Protein AF-F9PS26-F1 (afdb_monomer_lite)

Secondary structure (DSSP, 8-state):
--HHHHS-TTHHHHHHHHHHHHHHHTTT-HHHHHHHHHHHHHHHHHHHHHHHHTHHHHHHHTTSHHHHHHHHHHHHHHHHHHHHTTTT-HHHHHHHHHHHHHHHHHHHHHHHHHHSTT--GGGT-----

Sequence (129 aa):
MNLLKKLPIPIAGLILSMFALGNLLQSYSNVVRLCIGGVAL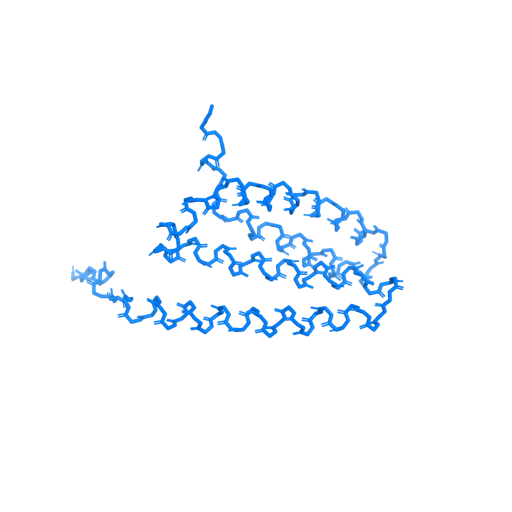ILYIIFVLKIVVLNSKLKTVLDNPVAASVLLTITMATILLSSYAK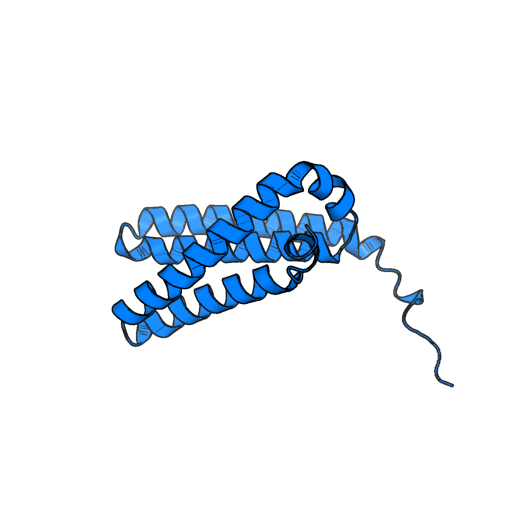PYSSVLAVVVWLVGVILHTLLMIWFSLKFLPNFSIKKYFHLGI

Structure (mmCIF, N/CA/C/O backbone):
data_AF-F9PS26-F1
#
_entry.id   AF-F9PS26-F1
#
loop_
_atom_site.group_PDB
_atom_site.id
_atom_site.type_symbol
_atom_site.label_atom_id
_atom_site.label_alt_id
_atom_site.label_comp_id
_atom_site.label_asym_id
_atom_site.label_entity_id
_atom_site.label_seq_id
_atom_site.pdbx_PDB_ins_code
_atom_site.Cartn_x
_atom_site.Cartn_y
_atom_site.Cartn_z
_atom_site.occupancy
_atom_site.B_iso_or_equiv
_atom_site.auth_seq_id
_atom_site.auth_comp_id
_atom_site.auth_asym_id
_atom_site.auth_atom_id
_atom_site.pdbx_PDB_model_num
ATOM 1 N N . MET A 1 1 ? 11.019 -0.650 22.694 1.00 37.94 1 MET A N 1
ATOM 2 C CA . MET A 1 1 ? 9.685 -1.188 22.312 1.00 37.94 1 MET A CA 1
ATOM 3 C C . MET A 1 1 ? 8.599 -0.122 22.035 1.00 37.94 1 MET A C 1
ATOM 5 O O . MET A 1 1 ? 7.430 -0.478 21.988 1.00 37.94 1 MET A O 1
ATOM 9 N N . ASN A 1 2 ? 8.931 1.154 21.760 1.00 37.91 2 ASN A N 1
ATOM 10 C CA . ASN A 1 2 ? 7.926 2.216 21.513 1.00 37.91 2 ASN A CA 1
ATOM 11 C C . ASN A 1 2 ? 7.901 2.788 20.081 1.00 37.91 2 ASN A C 1
ATOM 13 O O . ASN A 1 2 ? 6.950 3.476 19.723 1.00 37.91 2 ASN A O 1
ATOM 17 N N . LEU A 1 3 ? 8.882 2.476 19.228 1.00 39.06 3 LEU A N 1
ATOM 18 C CA . LEU A 1 3 ? 8.950 3.026 17.865 1.00 39.06 3 LEU A CA 1
ATOM 19 C C . LEU A 1 3 ? 7.932 2.381 16.906 1.00 39.06 3 LEU A C 1
ATOM 21 O O . LEU A 1 3 ? 7.365 3.062 16.057 1.00 39.06 3 LEU A O 1
ATOM 25 N N . LEU A 1 4 ? 7.591 1.103 17.109 1.00 41.84 4 LEU A N 1
ATOM 26 C CA . LEU A 1 4 ? 6.577 0.403 16.305 1.00 41.84 4 LEU A CA 1
ATOM 27 C C . LEU A 1 4 ? 5.145 0.918 16.560 1.00 41.84 4 LEU A C 1
ATOM 29 O O . LEU A 1 4 ? 4.328 0.918 15.640 1.00 41.84 4 LEU A O 1
ATOM 33 N N . LYS A 1 5 ? 4.844 1.423 17.767 1.00 44.16 5 LYS A N 1
ATOM 34 C CA . LYS A 1 5 ? 3.588 2.144 18.065 1.00 44.16 5 LYS A CA 1
ATOM 35 C C . LYS A 1 5 ? 3.570 3.563 17.488 1.00 44.16 5 LYS A C 1
ATOM 37 O O . LYS A 1 5 ? 2.494 4.089 17.239 1.00 44.16 5 LYS A O 1
ATOM 42 N N . LYS A 1 6 ? 4.748 4.165 17.287 1.00 47.28 6 LYS A N 1
ATOM 43 C CA . LYS A 1 6 ? 4.917 5.549 16.825 1.00 47.28 6 LYS A CA 1
ATOM 44 C C . LYS A 1 6 ? 4.952 5.701 15.313 1.00 47.28 6 LYS A C 1
ATOM 46 O O . LYS A 1 6 ? 4.913 6.832 14.853 1.00 47.28 6 LYS A O 1
ATOM 51 N N . LEU A 1 7 ? 5.049 4.598 14.565 1.00 52.03 7 LEU A N 1
ATOM 52 C CA . LEU A 1 7 ? 4.936 4.600 13.108 1.00 52.03 7 LEU A CA 1
ATOM 53 C C . LEU A 1 7 ? 3.607 5.262 12.747 1.00 52.03 7 LEU A C 1
ATOM 55 O O . LEU A 1 7 ? 2.554 4.661 12.995 1.00 52.03 7 LEU A O 1
ATOM 59 N N . PRO A 1 8 ? 3.655 6.503 12.247 1.00 56.03 8 PRO A N 1
ATOM 60 C CA . PRO A 1 8 ? 2.464 7.292 12.106 1.00 56.03 8 PRO A CA 1
ATOM 61 C C . PRO A 1 8 ? 1.602 6.605 11.043 1.00 56.03 8 PRO A C 1
ATOM 63 O O . PRO A 1 8 ? 2.079 6.124 10.014 1.00 56.03 8 PRO A O 1
ATOM 66 N N . ILE A 1 9 ? 0.310 6.552 11.336 1.00 60.78 9 ILE A N 1
ATOM 67 C CA . ILE A 1 9 ? -0.782 6.130 10.452 1.00 60.78 9 ILE A CA 1
ATOM 68 C C . ILE A 1 9 ? -0.588 6.583 8.974 1.00 60.78 9 ILE A C 1
ATOM 70 O O . ILE A 1 9 ? -0.860 5.776 8.087 1.00 60.78 9 ILE A O 1
ATOM 74 N N . PRO A 1 10 ? -0.019 7.773 8.663 1.00 66.12 10 PRO A N 1
ATOM 75 C CA . PRO A 1 10 ? 0.262 8.234 7.300 1.00 66.12 10 PRO A CA 1
ATOM 76 C C . PRO A 1 10 ? 1.323 7.456 6.506 1.00 66.12 10 PRO A C 1
ATOM 78 O O . PRO A 1 10 ? 1.506 7.750 5.328 1.00 66.12 10 PRO A O 1
ATOM 81 N N . ILE A 1 11 ? 2.038 6.480 7.076 1.00 74.69 11 ILE A N 1
ATOM 82 C CA . ILE A 1 11 ? 3.068 5.741 6.319 1.00 74.69 11 ILE A CA 1
ATOM 83 C C . ILE A 1 11 ? 2.490 4.912 5.176 1.00 74.69 11 ILE A C 1
ATOM 85 O O . ILE A 1 11 ? 3.135 4.787 4.138 1.00 74.69 11 ILE A O 1
ATOM 89 N N . ALA A 1 12 ? 1.256 4.427 5.311 1.00 77.25 12 ALA A N 1
ATOM 90 C CA . ALA A 1 12 ? 0.552 3.817 4.186 1.00 77.25 12 ALA A CA 1
ATOM 91 C C . ALA A 1 12 ? 0.376 4.805 3.022 1.00 77.25 12 ALA A C 1
ATOM 93 O O . ALA A 1 12 ? 0.542 4.430 1.864 1.00 77.25 12 ALA A O 1
ATOM 94 N N . GLY A 1 13 ? 0.115 6.078 3.339 1.00 80.94 13 GLY A N 1
ATOM 95 C CA . GLY A 1 13 ? 0.061 7.166 2.367 1.00 80.94 13 GLY A CA 1
ATOM 96 C C . GLY A 1 13 ? 1.416 7.433 1.714 1.00 80.94 13 GLY A C 1
ATOM 97 O O . GLY A 1 13 ? 1.479 7.541 0.499 1.00 80.94 13 GLY A O 1
ATOM 98 N N . LEU A 1 14 ? 2.513 7.455 2.482 1.00 85.31 14 LEU A N 1
ATOM 99 C CA . LEU A 1 14 ? 3.873 7.579 1.928 1.00 85.31 14 LEU A CA 1
ATOM 100 C C . LEU A 1 14 ? 4.191 6.463 0.925 1.00 85.31 14 LEU A C 1
ATOM 102 O O . LEU A 1 14 ? 4.672 6.742 -0.170 1.00 85.31 14 LEU A O 1
ATOM 106 N N . ILE A 1 15 ? 3.880 5.214 1.276 1.00 84.25 15 ILE A N 1
ATOM 107 C CA . ILE A 1 15 ? 4.106 4.055 0.405 1.00 84.25 15 ILE A CA 1
ATOM 108 C C . ILE A 1 15 ? 3.277 4.174 -0.878 1.00 84.25 15 ILE A C 1
ATOM 110 O O . ILE A 1 15 ? 3.810 3.999 -1.974 1.00 84.25 15 ILE A O 1
ATOM 114 N N . LEU A 1 16 ? 1.991 4.522 -0.753 1.00 84.50 16 LEU A N 1
ATOM 115 C CA . LEU A 1 16 ? 1.108 4.735 -1.899 1.00 84.50 16 LEU A CA 1
ATOM 116 C C . LEU A 1 16 ? 1.628 5.853 -2.814 1.00 84.50 16 LEU A C 1
ATOM 118 O O . LEU A 1 16 ? 1.718 5.658 -4.025 1.00 84.50 16 LEU A O 1
ATOM 122 N N . SER A 1 17 ? 2.012 6.996 -2.243 1.00 85.00 17 SER A N 1
ATOM 123 C CA . SER A 1 17 ? 2.557 8.134 -2.986 1.00 85.00 17 SER A CA 1
ATOM 124 C C . SER A 1 17 ? 3.856 7.780 -3.708 1.00 85.00 17 SER A C 1
ATOM 126 O O . SER A 1 17 ? 4.036 8.189 -4.850 1.00 85.00 17 SER A O 1
ATOM 128 N N . MET A 1 18 ? 4.742 6.979 -3.103 1.00 85.19 18 MET A N 1
ATOM 129 C CA . MET A 1 18 ? 5.964 6.508 -3.770 1.00 85.19 18 MET A CA 1
ATOM 130 C C . MET A 1 18 ? 5.656 5.568 -4.938 1.00 85.19 18 MET A C 1
ATOM 132 O O . MET A 1 18 ? 6.245 5.714 -6.007 1.00 85.19 18 MET A O 1
ATOM 136 N N . PHE A 1 19 ? 4.700 4.649 -4.780 1.00 84.50 19 PHE A N 1
ATOM 137 C CA . PHE A 1 19 ? 4.242 3.819 -5.895 1.00 84.50 19 PHE A CA 1
ATOM 138 C C . PHE A 1 19 ? 3.619 4.651 -7.023 1.00 84.50 19 PHE A C 1
ATOM 140 O O . PHE A 1 19 ? 3.860 4.374 -8.199 1.00 84.50 19 PHE A O 1
ATOM 147 N N . ALA A 1 20 ? 2.826 5.671 -6.682 1.00 84.25 20 ALA A N 1
ATOM 148 C CA . ALA A 1 20 ? 2.203 6.563 -7.656 1.00 84.25 20 ALA A CA 1
ATOM 149 C C . ALA A 1 20 ? 3.259 7.374 -8.413 1.00 84.25 20 ALA A C 1
ATOM 151 O O . ALA A 1 20 ? 3.230 7.431 -9.641 1.00 84.25 20 ALA A O 1
ATOM 152 N N . LEU A 1 21 ? 4.237 7.922 -7.688 1.00 84.81 21 LEU A N 1
ATOM 153 C CA . LEU A 1 21 ? 5.360 8.661 -8.254 1.00 84.81 21 LEU A CA 1
ATOM 154 C C . LEU A 1 21 ? 6.189 7.785 -9.200 1.00 84.81 21 LEU A C 1
ATOM 156 O O . LEU A 1 21 ? 6.512 8.200 -10.308 1.00 84.81 21 LEU A O 1
ATOM 160 N N . GLY A 1 22 ? 6.485 6.550 -8.798 1.00 82.19 22 GLY A N 1
ATOM 161 C CA . GLY A 1 22 ? 7.211 5.606 -9.636 1.00 82.19 22 GLY A CA 1
ATOM 162 C C . GLY A 1 22 ? 6.451 5.220 -10.913 1.00 82.19 22 GLY A C 1
ATOM 163 O O . GLY A 1 22 ? 7.057 5.136 -11.981 1.00 82.19 22 GLY A O 1
ATOM 164 N N . ASN A 1 23 ? 5.122 5.072 -10.842 1.00 80.00 23 ASN A N 1
ATOM 165 C CA . ASN A 1 23 ? 4.282 4.875 -12.029 1.00 80.00 23 ASN A CA 1
ATOM 166 C C . ASN A 1 23 ? 4.226 6.122 -12.932 1.00 80.00 23 ASN A C 1
ATOM 168 O O . ASN A 1 23 ? 4.235 5.971 -14.149 1.00 80.00 23 ASN A O 1
ATOM 172 N N . LEU A 1 24 ? 4.215 7.341 -12.380 1.00 80.44 24 LEU A N 1
ATOM 173 C CA . LEU A 1 24 ? 4.269 8.581 -13.172 1.00 80.44 24 LEU A CA 1
ATOM 174 C C . LEU A 1 24 ? 5.611 8.736 -13.899 1.00 80.44 24 LEU A C 1
ATOM 176 O O . LEU A 1 24 ? 5.645 9.067 -15.085 1.00 80.44 24 LEU A O 1
ATOM 180 N N . LEU A 1 25 ? 6.721 8.425 -13.223 1.00 79.56 25 LEU A N 1
ATOM 181 C CA . LEU A 1 25 ? 8.058 8.486 -13.821 1.00 79.56 25 LEU A CA 1
ATOM 182 C C . LEU A 1 25 ? 8.310 7.401 -14.874 1.00 79.56 25 LEU A C 1
ATOM 184 O O . LEU A 1 25 ? 9.290 7.503 -15.615 1.00 79.56 25 LEU A O 1
ATOM 188 N N . GLN A 1 26 ? 7.409 6.422 -15.019 1.00 71.50 26 GLN A N 1
ATOM 189 C CA . GLN A 1 26 ? 7.435 5.478 -16.137 1.00 71.50 26 GLN A CA 1
ATOM 190 C C . GLN A 1 26 ? 7.498 6.197 -17.490 1.00 71.50 26 GLN A C 1
ATOM 192 O O . GLN A 1 26 ? 8.185 5.727 -18.390 1.00 71.50 26 GLN A O 1
ATOM 197 N N . SER A 1 27 ? 6.805 7.334 -17.627 1.00 71.69 27 SER A N 1
ATOM 198 C CA . SER A 1 27 ? 6.764 8.094 -18.881 1.00 71.69 27 SER A CA 1
ATOM 199 C C . SER A 1 27 ? 8.102 8.750 -19.241 1.00 71.69 27 SER A C 1
ATOM 201 O O . SER A 1 27 ? 8.295 9.116 -20.395 1.00 71.69 27 SER A O 1
ATOM 203 N N . TYR A 1 28 ? 9.005 8.915 -18.270 1.00 70.44 28 TYR A N 1
ATOM 204 C CA . TYR A 1 28 ? 10.323 9.528 -18.461 1.00 70.44 28 TYR A CA 1
ATOM 205 C C . TYR A 1 28 ? 11.439 8.480 -18.552 1.00 70.44 28 TYR A C 1
ATOM 207 O O . TYR A 1 28 ? 12.331 8.603 -19.385 1.00 70.44 28 TYR A O 1
ATOM 215 N N . SER A 1 29 ? 11.420 7.450 -17.697 1.00 72.31 29 SER A N 1
ATOM 216 C CA . SER A 1 29 ? 12.412 6.370 -17.725 1.00 72.31 29 SER A CA 1
ATOM 217 C C . SER A 1 29 ? 11.941 5.125 -16.968 1.00 72.31 29 SER A C 1
ATOM 219 O O . SER A 1 29 ? 11.635 5.173 -15.773 1.00 72.31 29 SER A O 1
ATOM 221 N N . ASN A 1 30 ? 11.981 3.968 -17.639 1.00 71.62 30 ASN A N 1
ATOM 222 C CA . ASN A 1 30 ? 11.695 2.668 -17.020 1.00 71.62 30 ASN A CA 1
ATOM 223 C C . ASN A 1 30 ? 12.655 2.328 -15.864 1.00 71.62 30 ASN A C 1
ATOM 225 O O . ASN A 1 30 ? 12.263 1.625 -14.933 1.00 71.62 30 ASN A O 1
ATOM 229 N N . VAL A 1 31 ? 13.891 2.836 -15.897 1.00 74.31 31 VAL A N 1
ATOM 230 C CA . VAL A 1 31 ? 14.903 2.570 -14.861 1.00 74.31 31 VAL A CA 1
ATOM 231 C C . VAL A 1 31 ? 14.536 3.277 -13.556 1.00 74.31 31 VAL A C 1
ATOM 233 O O . VAL A 1 31 ? 14.564 2.671 -12.487 1.00 74.31 31 VAL A O 1
ATOM 236 N N . VAL A 1 32 ? 14.108 4.541 -13.635 1.00 75.88 32 VAL A N 1
ATOM 237 C CA . VAL A 1 32 ? 13.755 5.330 -12.442 1.00 75.88 32 VAL A CA 1
ATOM 238 C C . VAL A 1 32 ? 12.488 4.795 -11.781 1.00 75.88 32 VAL A C 1
ATOM 240 O O . VAL A 1 32 ? 12.416 4.709 -10.553 1.00 75.88 32 VAL A O 1
ATOM 243 N N . ARG A 1 33 ? 11.526 4.339 -12.593 1.00 77.00 33 ARG A N 1
ATOM 244 C CA . ARG A 1 33 ? 10.360 3.599 -12.108 1.00 77.00 33 ARG A CA 1
ATOM 245 C C . ARG A 1 33 ? 10.777 2.401 -11.261 1.00 77.00 33 ARG A C 1
ATOM 247 O O . ARG A 1 33 ? 10.256 2.254 -10.157 1.00 77.00 33 ARG A O 1
ATOM 254 N N . LEU A 1 34 ? 11.680 1.551 -11.754 1.00 76.62 34 LEU A N 1
ATOM 255 C CA . LEU A 1 34 ? 12.130 0.358 -11.029 1.00 76.62 34 LEU A CA 1
ATOM 256 C C . LEU A 1 34 ? 12.861 0.715 -9.732 1.00 76.62 34 LEU A C 1
ATOM 258 O O . LEU A 1 34 ? 12.588 0.090 -8.712 1.00 76.62 34 LEU A O 1
ATOM 262 N N . CYS A 1 35 ? 13.703 1.752 -9.731 1.00 82.88 35 CYS A N 1
ATOM 263 C CA . CYS A 1 35 ? 14.375 2.220 -8.516 1.00 82.88 35 CYS A CA 1
ATOM 264 C C . CYS A 1 35 ? 13.376 2.699 -7.451 1.00 82.88 35 CYS A C 1
ATOM 266 O O . CYS A 1 35 ? 13.390 2.206 -6.325 1.00 82.88 35 CYS A O 1
ATOM 268 N N . ILE A 1 36 ? 12.470 3.619 -7.803 1.00 83.06 36 ILE A N 1
ATOM 269 C CA . ILE A 1 36 ? 11.477 4.170 -6.863 1.00 83.06 36 ILE A CA 1
ATOM 270 C C . ILE A 1 36 ? 10.506 3.087 -6.398 1.00 83.06 36 ILE A C 1
ATOM 272 O O . ILE A 1 36 ? 10.204 2.988 -5.209 1.00 83.06 36 ILE A O 1
ATOM 276 N N . GLY A 1 37 ? 10.052 2.250 -7.329 1.00 81.25 37 GLY A N 1
ATOM 277 C CA . GLY A 1 37 ? 9.178 1.124 -7.033 1.00 81.25 37 GLY A CA 1
ATOM 278 C C . GLY A 1 37 ? 9.836 0.115 -6.112 1.00 81.25 37 GLY A C 1
ATOM 279 O O . GLY A 1 37 ? 9.195 -0.334 -5.174 1.00 81.25 37 GLY A O 1
ATOM 280 N N . GLY A 1 38 ? 11.118 -0.192 -6.321 1.00 82.25 38 GLY A N 1
ATOM 281 C CA . GLY A 1 38 ? 11.890 -1.080 -5.457 1.00 82.25 38 GLY A CA 1
ATOM 282 C C . GLY A 1 38 ? 11.968 -0.561 -4.023 1.00 82.25 38 GLY A C 1
ATOM 283 O O . GLY A 1 38 ? 11.671 -1.302 -3.087 1.00 82.25 38 GLY A O 1
ATOM 284 N N . VAL A 1 39 ? 12.267 0.730 -3.837 1.00 85.81 39 VAL A N 1
ATOM 285 C CA . VAL A 1 39 ? 12.273 1.353 -2.502 1.00 85.81 39 VAL A CA 1
ATOM 286 C C . VAL A 1 39 ? 10.870 1.329 -1.880 1.00 85.81 39 VAL A C 1
ATOM 288 O O . VAL A 1 39 ? 10.719 0.941 -0.721 1.00 85.81 39 VAL A O 1
ATOM 291 N N . ALA A 1 40 ? 9.830 1.673 -2.648 1.00 83.94 40 ALA A N 1
ATOM 292 C CA . ALA A 1 40 ? 8.441 1.627 -2.187 1.00 83.94 40 ALA A CA 1
ATOM 293 C C . ALA A 1 40 ? 8.014 0.209 -1.771 1.00 83.94 40 ALA A C 1
ATOM 295 O O . ALA A 1 40 ? 7.331 0.038 -0.764 1.00 83.94 40 ALA A O 1
ATOM 296 N N . LEU A 1 41 ? 8.457 -0.809 -2.509 1.00 83.88 41 LEU A N 1
ATOM 297 C CA . LEU A 1 41 ? 8.166 -2.220 -2.266 1.00 83.88 41 LEU A CA 1
ATOM 298 C C . LEU A 1 41 ? 8.846 -2.711 -0.981 1.00 83.88 41 LEU A C 1
ATOM 300 O O . LEU A 1 41 ? 8.207 -3.376 -0.169 1.00 83.88 41 LEU A O 1
ATOM 304 N N . ILE A 1 42 ? 10.096 -2.309 -0.732 1.00 86.06 42 ILE A N 1
ATOM 305 C CA . ILE A 1 42 ? 10.792 -2.594 0.533 1.00 86.06 42 ILE A CA 1
ATOM 306 C C . ILE A 1 42 ? 10.022 -1.996 1.719 1.00 86.06 42 ILE A C 1
ATOM 308 O O . ILE A 1 42 ? 9.740 -2.698 2.695 1.00 86.06 42 ILE A O 1
ATOM 312 N N . LEU A 1 43 ? 9.619 -0.722 1.625 1.00 83.38 43 LEU A N 1
ATOM 313 C CA . LEU A 1 43 ? 8.806 -0.079 2.662 1.00 83.38 43 LEU A CA 1
ATOM 314 C C . LEU A 1 43 ? 7.440 -0.763 2.825 1.00 83.38 43 LEU A C 1
ATOM 316 O O . LEU A 1 43 ? 6.970 -0.938 3.951 1.00 83.38 43 LEU A O 1
ATOM 320 N N . TYR A 1 44 ? 6.817 -1.178 1.720 1.00 83.31 44 TYR A N 1
ATOM 321 C CA . TYR A 1 44 ? 5.548 -1.899 1.718 1.00 83.31 44 TYR A CA 1
ATOM 322 C C . TYR A 1 44 ? 5.654 -3.234 2.457 1.00 83.31 44 TYR A C 1
ATOM 324 O O . TYR A 1 44 ? 4.823 -3.508 3.319 1.00 83.31 44 TYR A O 1
ATOM 332 N N . ILE A 1 45 ? 6.697 -4.031 2.203 1.00 83.31 45 ILE A N 1
ATOM 333 C CA . ILE A 1 45 ? 6.927 -5.308 2.898 1.00 83.31 45 ILE A CA 1
ATOM 334 C C . ILE A 1 45 ? 7.070 -5.086 4.404 1.00 83.31 45 ILE A C 1
ATOM 336 O O . ILE A 1 45 ? 6.401 -5.760 5.187 1.00 83.31 45 ILE A O 1
ATOM 340 N N . ILE A 1 46 ? 7.887 -4.112 4.820 1.00 82.19 46 ILE A N 1
ATOM 341 C CA . ILE A 1 46 ? 8.064 -3.766 6.239 1.00 82.19 46 ILE A CA 1
ATOM 342 C C . ILE A 1 46 ? 6.720 -3.388 6.880 1.00 82.19 46 ILE A C 1
ATOM 344 O O . ILE A 1 46 ? 6.420 -3.788 8.009 1.00 82.19 46 ILE A O 1
ATOM 348 N N . PHE A 1 47 ? 5.888 -2.639 6.158 1.00 79.44 47 PHE A N 1
ATOM 349 C CA . PHE A 1 47 ? 4.591 -2.192 6.650 1.00 79.44 47 PHE A CA 1
ATOM 350 C C . PHE A 1 47 ? 3.555 -3.320 6.731 1.00 79.44 47 PHE A C 1
ATOM 352 O O . PHE A 1 47 ? 2.854 -3.440 7.739 1.00 79.44 47 PHE A O 1
ATOM 359 N N . VAL A 1 48 ? 3.492 -4.185 5.716 1.00 78.81 48 VAL A N 1
ATOM 360 C CA . VAL A 1 48 ? 2.627 -5.371 5.706 1.00 78.81 48 VAL A CA 1
ATOM 361 C C . VAL A 1 48 ? 3.017 -6.320 6.834 1.00 78.81 48 VAL A C 1
ATOM 363 O O . VAL A 1 48 ? 2.148 -6.752 7.588 1.00 78.81 48 VAL A O 1
ATOM 366 N N . LEU A 1 49 ? 4.313 -6.583 7.021 1.00 78.25 49 LEU A N 1
ATOM 367 C CA . LEU A 1 49 ? 4.805 -7.450 8.092 1.00 78.25 49 LEU A CA 1
ATOM 368 C C . LEU A 1 49 ? 4.383 -6.922 9.467 1.00 78.25 49 LEU A C 1
ATOM 370 O O . LEU A 1 49 ? 3.905 -7.671 10.318 1.00 78.25 49 LEU A O 1
ATOM 374 N N . LYS A 1 50 ? 4.466 -5.602 9.660 1.00 75.88 50 LYS A N 1
ATOM 375 C CA . LYS A 1 50 ? 3.972 -4.952 10.872 1.00 75.88 50 LYS A CA 1
ATOM 376 C C . LYS A 1 50 ? 2.472 -5.170 11.074 1.00 75.88 50 LYS A C 1
ATOM 378 O O . LYS A 1 50 ? 2.063 -5.429 12.201 1.00 75.88 50 LYS A O 1
ATOM 383 N N . ILE A 1 51 ? 1.655 -5.059 10.029 1.00 71.50 51 ILE A N 1
ATOM 384 C CA . ILE A 1 51 ? 0.202 -5.274 10.117 1.00 71.50 51 ILE A CA 1
ATOM 385 C C . ILE A 1 51 ? -0.145 -6.718 10.443 1.00 71.50 51 ILE A C 1
ATOM 387 O O . ILE A 1 51 ? -1.015 -6.943 11.280 1.00 71.50 51 ILE A O 1
ATOM 391 N N . VAL A 1 52 ? 0.562 -7.682 9.853 1.00 70.25 52 VAL A N 1
ATOM 392 C CA . VAL A 1 52 ? 0.378 -9.108 10.153 1.00 70.25 52 VAL A CA 1
ATOM 393 C C . VAL A 1 52 ? 0.721 -9.402 11.618 1.00 70.25 52 VAL A C 1
ATOM 395 O O . VAL A 1 52 ? -0.034 -10.092 12.296 1.00 70.25 52 VAL A O 1
ATOM 398 N N . VAL A 1 53 ? 1.792 -8.809 12.156 1.00 70.50 53 VAL A N 1
ATOM 399 C CA . VAL A 1 53 ? 2.147 -8.931 13.585 1.00 70.50 53 VAL A CA 1
ATOM 400 C C . VAL A 1 53 ? 1.132 -8.219 14.491 1.00 70.50 53 VAL A C 1
ATOM 402 O O . VAL A 1 53 ? 0.815 -8.700 15.578 1.00 70.50 53 VAL A O 1
ATOM 405 N N . LEU A 1 54 ? 0.581 -7.083 14.054 1.00 65.44 54 LEU A N 1
ATOM 406 C CA . LEU A 1 54 ? -0.439 -6.333 14.794 1.00 65.44 54 LEU A CA 1
ATOM 407 C C . LEU A 1 54 ? -1.868 -6.860 14.570 1.00 65.44 54 LEU A C 1
ATOM 409 O O . LEU A 1 54 ? -2.809 -6.257 15.088 1.00 65.44 54 LEU A O 1
ATOM 413 N N . ASN A 1 55 ? -2.042 -7.972 13.843 1.00 56.84 55 ASN A N 1
ATOM 414 C CA . ASN A 1 55 ? -3.343 -8.455 13.376 1.00 56.84 55 ASN A CA 1
ATOM 415 C C . ASN A 1 55 ? -4.326 -8.748 14.531 1.00 56.84 55 ASN A C 1
ATOM 417 O O . ASN A 1 55 ? -5.515 -8.453 14.432 1.00 56.84 55 ASN A O 1
ATOM 421 N N . SER A 1 56 ? -3.8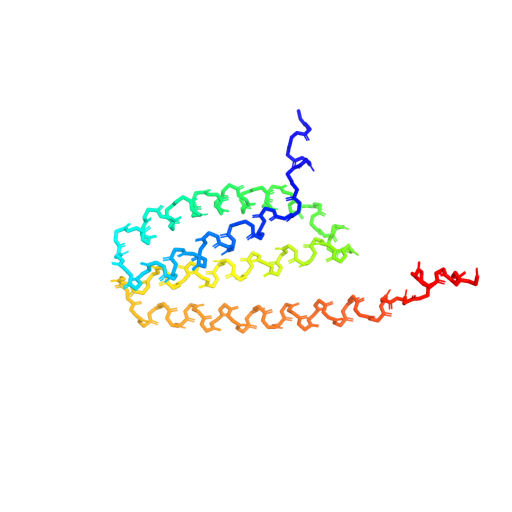40 -9.209 15.693 1.00 57.03 56 SER A N 1
ATOM 422 C CA . SER A 1 56 ? -4.727 -9.415 16.855 1.00 57.03 56 SER A CA 1
ATOM 423 C C . SER A 1 56 ? -5.279 -8.104 17.434 1.00 57.03 56 SER A C 1
ATOM 425 O O . SER A 1 56 ? -6.389 -8.078 17.960 1.00 57.03 56 SER A O 1
ATOM 427 N N . LYS A 1 57 ? -4.551 -6.991 17.273 1.00 60.38 57 LYS A N 1
ATOM 428 C CA . LYS A 1 57 ? -5.029 -5.644 17.618 1.00 60.38 57 LYS A CA 1
ATOM 429 C C . LYS A 1 57 ? -5.809 -4.998 16.486 1.00 60.38 57 LYS A C 1
ATOM 431 O O . LYS A 1 57 ? -6.526 -4.041 16.734 1.00 60.38 57 LYS A O 1
ATOM 436 N N . LEU A 1 58 ? -5.700 -5.503 15.258 1.00 59.88 58 LEU A N 1
ATOM 437 C CA . LEU A 1 58 ? -6.407 -4.946 14.110 1.00 59.88 58 LEU A CA 1
ATOM 438 C C . LEU A 1 58 ? -7.915 -4.983 14.320 1.00 59.88 58 LEU A C 1
ATOM 440 O O . LEU A 1 58 ? -8.564 -4.014 13.981 1.00 59.88 58 LEU A O 1
ATOM 444 N N . LYS A 1 59 ? -8.468 -6.047 14.919 1.00 59.25 59 LYS A N 1
ATOM 445 C CA . LYS A 1 59 ? -9.918 -6.171 15.154 1.00 59.25 59 LYS A CA 1
ATOM 446 C C . LYS A 1 59 ? -10.471 -5.066 16.060 1.00 59.25 59 LYS A C 1
ATOM 448 O O . LYS A 1 59 ? -11.507 -4.498 15.746 1.00 59.25 59 LYS A O 1
ATOM 453 N N . THR A 1 60 ? -9.761 -4.736 17.138 1.00 59.72 60 THR A N 1
ATOM 454 C CA . THR A 1 60 ? -10.103 -3.629 18.052 1.00 59.72 60 THR A CA 1
ATOM 455 C C . THR A 1 60 ? -9.740 -2.260 17.478 1.00 59.72 60 THR A C 1
ATOM 457 O O . THR A 1 60 ? -10.343 -1.248 17.813 1.00 59.72 60 THR A O 1
ATOM 460 N N . VAL A 1 61 ? -8.759 -2.212 16.582 1.00 60.44 61 VAL A N 1
ATOM 461 C CA . VAL A 1 61 ? -8.319 -0.994 15.898 1.00 60.44 61 VAL A CA 1
ATOM 462 C C . VAL A 1 61 ? -9.210 -0.664 14.685 1.00 60.44 61 VAL A C 1
ATOM 464 O O . VAL A 1 61 ? -9.382 0.509 14.380 1.00 60.44 61 VAL A O 1
ATOM 467 N N . LEU A 1 62 ? -9.854 -1.657 14.062 1.00 61.06 62 LEU A N 1
ATOM 468 C CA . LEU A 1 62 ? -10.874 -1.540 13.006 1.00 61.06 62 LEU A CA 1
ATOM 469 C C . LEU A 1 62 ? -12.194 -0.942 13.506 1.00 61.06 62 LEU A C 1
ATOM 471 O O . LEU A 1 62 ? -13.057 -0.655 12.685 1.00 61.06 62 LEU A O 1
ATOM 475 N N . ASP A 1 63 ? -12.351 -0.752 14.817 1.00 64.69 63 ASP A N 1
ATOM 476 C CA . ASP A 1 63 ? -13.402 0.089 15.403 1.00 64.69 63 ASP A CA 1
ATOM 477 C C . ASP A 1 63 ? -13.069 1.587 15.302 1.00 64.69 63 ASP A C 1
ATOM 479 O O . ASP A 1 63 ? -13.944 2.435 15.443 1.00 64.69 63 ASP A O 1
ATOM 483 N N . ASN A 1 64 ? -11.808 1.942 15.022 1.00 67.25 64 ASN A N 1
ATOM 484 C CA . ASN A 1 64 ? -11.398 3.326 14.813 1.00 67.25 64 ASN A CA 1
ATOM 485 C C . ASN A 1 64 ? -11.380 3.670 13.312 1.00 67.25 64 ASN A C 1
ATOM 487 O O . ASN A 1 64 ? -10.693 2.991 12.537 1.00 67.25 64 ASN A O 1
ATOM 491 N N . PRO A 1 65 ? -12.023 4.780 12.893 1.00 65.62 65 PRO A N 1
ATOM 492 C CA . PRO A 1 65 ? -12.112 5.170 11.480 1.00 65.62 65 PRO A CA 1
ATOM 493 C C . PRO A 1 65 ? -10.733 5.393 10.856 1.00 65.62 65 PRO A C 1
ATOM 495 O O . PRO A 1 65 ? -10.496 5.107 9.684 1.00 65.62 65 PRO A O 1
ATOM 498 N N . VAL A 1 66 ? -9.786 5.855 11.671 1.00 68.44 66 VAL A N 1
ATOM 499 C CA . VAL A 1 66 ? -8.430 6.179 11.237 1.00 68.44 66 VAL A CA 1
ATOM 500 C C . VAL A 1 66 ? -7.683 4.939 10.738 1.00 68.44 66 VAL A C 1
ATOM 502 O O . VAL A 1 66 ? -7.009 4.994 9.715 1.00 68.44 66 VAL A O 1
ATOM 505 N N . ALA A 1 67 ? -7.803 3.802 11.421 1.00 69.44 67 ALA A N 1
ATOM 506 C CA . ALA A 1 67 ? -7.059 2.610 11.031 1.00 69.44 67 ALA A CA 1
ATOM 507 C C . ALA A 1 67 ? -7.713 1.837 9.886 1.00 69.44 67 ALA A C 1
ATOM 509 O O . ALA A 1 67 ? -7.013 1.231 9.076 1.00 69.44 67 ALA A O 1
ATOM 510 N N . ALA A 1 68 ? -9.038 1.892 9.775 1.00 71.38 68 ALA A N 1
ATOM 511 C CA . ALA A 1 68 ? -9.708 1.328 8.617 1.00 71.38 68 ALA A CA 1
ATOM 512 C C . ALA A 1 68 ? -9.411 2.139 7.333 1.00 71.38 68 ALA A C 1
ATOM 514 O O . ALA A 1 68 ? -9.237 1.538 6.275 1.00 71.38 68 ALA A O 1
ATOM 515 N N . SER A 1 69 ? -9.171 3.455 7.435 1.00 74.31 69 SER A N 1
ATOM 516 C CA . SER A 1 69 ? -8.614 4.254 6.327 1.00 74.31 69 SER A CA 1
ATOM 517 C C . SER A 1 69 ? -7.201 3.805 5.911 1.00 74.31 69 SER A C 1
ATOM 519 O O . SER A 1 69 ? -6.908 3.715 4.720 1.00 74.31 69 SER A O 1
ATOM 521 N N . VAL A 1 70 ? -6.337 3.426 6.864 1.00 77.75 70 VAL A N 1
ATOM 522 C CA . VAL A 1 70 ? -4.989 2.883 6.572 1.00 77.75 70 VAL A CA 1
ATOM 523 C C . VAL A 1 70 ? -5.054 1.567 5.802 1.00 77.75 70 VAL A C 1
ATOM 525 O O . VAL A 1 70 ? -4.279 1.354 4.870 1.00 77.75 70 VAL A O 1
ATOM 528 N N . LEU A 1 71 ? -5.983 0.683 6.174 1.00 76.38 71 LEU A N 1
ATOM 529 C CA . LEU A 1 71 ? -6.210 -0.562 5.438 1.00 76.38 71 LEU A CA 1
ATOM 530 C C . LEU A 1 71 ? -6.641 -0.280 4.004 1.00 76.38 71 LEU A C 1
ATOM 532 O O . LEU A 1 71 ? -6.126 -0.896 3.071 1.00 76.38 71 LEU A O 1
ATOM 536 N N . LEU A 1 72 ? -7.505 0.717 3.835 1.00 80.44 72 LEU A N 1
ATOM 537 C CA . LEU A 1 72 ? -7.945 1.176 2.533 1.00 80.44 72 LEU A CA 1
ATOM 538 C C . LEU A 1 72 ? -6.768 1.679 1.676 1.00 80.44 72 LEU A C 1
ATOM 540 O O . LEU A 1 72 ? -6.608 1.259 0.527 1.00 80.44 72 LEU A O 1
ATOM 544 N N . THR A 1 73 ? -5.880 2.494 2.254 1.00 83.75 73 THR A N 1
ATOM 545 C CA . THR A 1 73 ? -4.682 3.008 1.563 1.00 83.75 73 THR A CA 1
ATOM 546 C C . THR A 1 73 ? -3.716 1.889 1.169 1.00 83.75 73 THR A C 1
ATOM 548 O O . THR A 1 73 ? -3.135 1.934 0.087 1.00 83.75 73 THR A O 1
ATOM 551 N N . ILE A 1 74 ? -3.577 0.849 1.998 1.00 80.62 74 ILE A N 1
ATOM 552 C CA . ILE A 1 74 ? -2.755 -0.327 1.676 1.00 80.62 74 ILE A CA 1
ATOM 553 C C . ILE A 1 74 ? -3.308 -1.103 0.504 1.00 80.62 74 ILE A C 1
ATOM 555 O O . ILE A 1 74 ? -2.538 -1.425 -0.394 1.00 80.62 74 ILE A O 1
ATOM 559 N N . THR A 1 75 ? -4.614 -1.393 0.494 1.00 82.44 75 THR A N 1
ATOM 560 C CA . THR A 1 75 ? -5.226 -2.073 -0.656 1.00 82.44 75 THR A CA 1
ATOM 561 C C . THR A 1 75 ? -4.956 -1.310 -1.951 1.00 82.44 75 THR A C 1
ATOM 563 O O . THR A 1 75 ? -4.633 -1.922 -2.964 1.00 82.44 75 THR A O 1
ATOM 566 N N . MET A 1 76 ? -4.984 0.025 -1.908 1.00 81.19 76 MET A N 1
ATOM 567 C CA . MET A 1 76 ? -4.592 0.868 -3.041 1.00 81.19 76 MET A CA 1
ATOM 568 C C . MET A 1 76 ? -3.112 0.722 -3.421 1.00 81.19 76 MET A C 1
ATOM 570 O O . MET A 1 76 ? -2.786 0.607 -4.602 1.00 81.19 76 MET A O 1
ATOM 574 N N . ALA A 1 77 ? -2.202 0.660 -2.446 1.00 83.75 77 ALA A N 1
ATOM 575 C CA . ALA A 1 77 ? -0.784 0.425 -2.716 1.00 83.75 77 ALA A CA 1
ATOM 576 C C . ALA A 1 77 ? -0.547 -0.953 -3.366 1.00 83.75 77 ALA A C 1
ATOM 578 O O . ALA A 1 77 ? 0.262 -1.062 -4.286 1.00 83.75 77 ALA A O 1
ATOM 579 N N . THR A 1 78 ? -1.299 -1.987 -2.966 1.00 78.50 78 THR A N 1
ATOM 580 C CA . THR A 1 78 ? -1.276 -3.311 -3.611 1.00 78.50 78 THR A CA 1
ATOM 581 C C . THR A 1 78 ? -1.724 -3.243 -5.073 1.00 78.50 78 THR A C 1
ATOM 583 O O . THR A 1 78 ? -1.095 -3.848 -5.942 1.00 78.50 78 THR A O 1
ATOM 586 N N . ILE A 1 79 ? -2.782 -2.477 -5.367 1.00 81.56 79 ILE A N 1
ATOM 587 C CA . ILE A 1 79 ? -3.259 -2.263 -6.741 1.00 81.56 79 ILE A CA 1
ATOM 588 C C . ILE A 1 79 ? -2.161 -1.603 -7.582 1.00 81.56 79 ILE A C 1
ATOM 590 O O . ILE A 1 79 ? -1.876 -2.066 -8.687 1.00 81.56 79 ILE A O 1
ATOM 594 N N . LEU A 1 80 ? -1.491 -0.569 -7.065 1.00 78.44 80 LEU A N 1
ATOM 595 C CA . LEU A 1 80 ? -0.389 0.078 -7.784 1.00 78.44 80 LEU A CA 1
ATOM 596 C C . LEU A 1 80 ? 0.830 -0.834 -7.968 1.00 78.44 80 LEU A C 1
ATOM 598 O O . LEU A 1 80 ? 1.499 -0.745 -9.000 1.00 78.44 80 LEU A O 1
ATOM 602 N N . LEU A 1 81 ? 1.106 -1.719 -7.010 1.00 75.62 81 LEU A N 1
ATOM 603 C CA . LEU A 1 81 ? 2.139 -2.743 -7.143 1.00 75.62 81 LEU A CA 1
ATOM 604 C C . LEU A 1 81 ? 1.806 -3.734 -8.275 1.00 75.62 81 LEU A C 1
ATOM 606 O O . LEU A 1 81 ? 2.707 -4.167 -8.987 1.00 75.62 81 LEU A O 1
ATOM 610 N N . SER A 1 82 ? 0.528 -4.039 -8.529 1.00 72.12 82 SER A N 1
ATOM 611 C CA . SER A 1 82 ? 0.146 -4.857 -9.695 1.00 72.12 82 SER A CA 1
ATOM 612 C C . SER A 1 82 ? 0.497 -4.175 -11.024 1.00 72.12 82 SER A C 1
ATOM 614 O O . SER A 1 82 ? 0.941 -4.831 -11.967 1.00 72.12 82 SER A O 1
ATOM 616 N N . SER A 1 83 ? 0.420 -2.841 -11.086 1.00 69.00 83 SER A N 1
ATOM 617 C CA . SER A 1 83 ? 0.844 -2.075 -12.261 1.00 69.00 83 SER A CA 1
ATOM 618 C C . SER A 1 83 ? 2.344 -2.222 -12.523 1.00 69.00 83 SER A C 1
ATOM 620 O O . SER A 1 83 ? 2.759 -2.224 -13.682 1.00 69.00 83 SER A O 1
ATOM 622 N N . TYR A 1 84 ? 3.155 -2.412 -11.476 1.00 65.69 84 TYR A N 1
ATOM 623 C CA . TYR A 1 84 ? 4.584 -2.736 -11.575 1.00 65.69 84 TYR A CA 1
ATOM 624 C C . TYR A 1 84 ? 4.873 -4.099 -12.210 1.00 65.69 84 TYR A C 1
ATOM 626 O O . TYR A 1 84 ? 5.956 -4.276 -12.760 1.00 65.69 84 TYR A O 1
ATOM 634 N N . ALA A 1 85 ? 3.902 -5.017 -12.221 1.00 63.28 85 ALA A N 1
ATOM 635 C CA . ALA A 1 85 ? 4.006 -6.310 -12.893 1.00 63.28 85 ALA A CA 1
ATOM 636 C C . ALA A 1 85 ? 3.661 -6.258 -14.399 1.00 63.28 85 ALA A C 1
ATOM 638 O O . ALA A 1 85 ? 3.946 -7.219 -15.117 1.00 63.28 85 ALA A O 1
ATOM 639 N N . LYS A 1 86 ? 3.124 -5.133 -14.918 1.00 62.50 86 LYS A N 1
ATOM 640 C CA . LYS A 1 86 ? 2.854 -4.936 -16.362 1.00 62.50 86 LYS A CA 1
ATOM 641 C C . LYS A 1 86 ? 4.005 -5.336 -17.304 1.00 62.50 86 LYS A C 1
ATOM 643 O O . LYS A 1 86 ?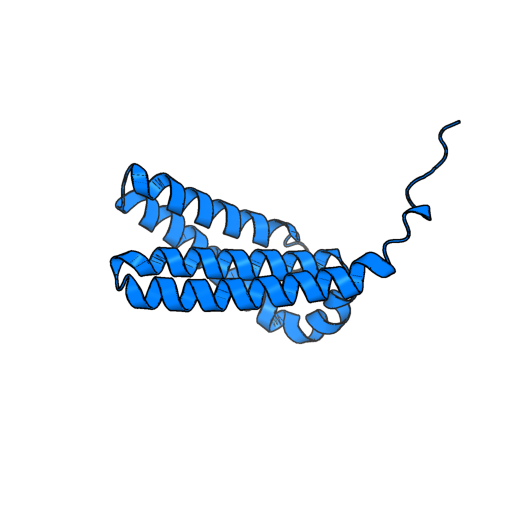 3.707 -5.999 -18.291 1.00 62.50 86 LYS A O 1
ATOM 648 N N . PRO A 1 87 ? 5.280 -4.960 -17.066 1.00 59.03 87 PRO A N 1
ATOM 649 C CA . PRO A 1 87 ? 6.369 -5.302 -17.981 1.00 59.03 87 PRO A CA 1
ATOM 650 C C . PRO A 1 87 ? 6.727 -6.798 -18.007 1.00 59.03 87 PRO A C 1
ATOM 652 O O . PRO A 1 87 ? 7.411 -7.214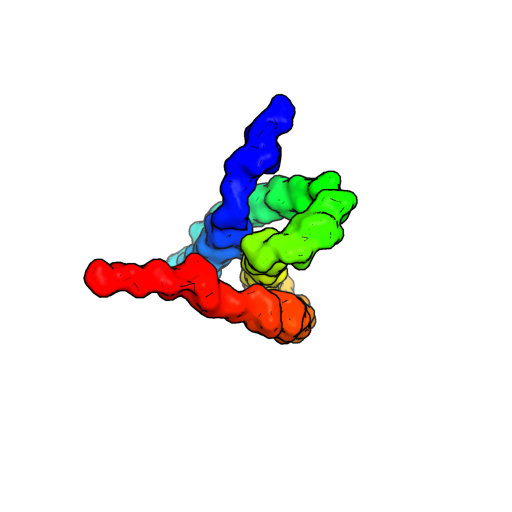 -18.932 1.00 59.03 87 PRO A O 1
ATOM 655 N N . TYR A 1 88 ? 6.267 -7.603 -17.040 1.00 58.16 88 TYR A N 1
ATOM 656 C CA . TYR A 1 88 ? 6.440 -9.063 -17.056 1.00 58.16 88 TYR A CA 1
ATOM 657 C C . TYR A 1 88 ? 5.270 -9.777 -17.749 1.00 58.16 88 TYR A C 1
ATOM 659 O O . TYR A 1 88 ? 5.487 -10.721 -18.501 1.00 58.16 88 TYR A O 1
ATOM 667 N N . SER A 1 89 ? 4.028 -9.335 -17.514 1.00 54.75 89 SER A N 1
ATOM 668 C CA . SER A 1 89 ? 2.844 -9.826 -18.232 1.00 54.75 89 SER A CA 1
ATOM 669 C C . SER A 1 89 ? 1.669 -8.854 -18.093 1.00 54.75 89 SER A C 1
ATOM 671 O O . SER A 1 89 ? 1.056 -8.735 -17.028 1.00 54.75 89 SER A O 1
ATOM 673 N N . SER A 1 90 ? 1.322 -8.169 -19.188 1.00 61.41 90 SER A N 1
ATOM 674 C CA . SER A 1 90 ? 0.206 -7.211 -19.231 1.00 61.41 90 SER A CA 1
ATOM 675 C C . SER A 1 90 ? -1.141 -7.839 -18.862 1.00 61.41 90 SER A C 1
ATOM 677 O O . SER A 1 90 ? -1.971 -7.172 -18.251 1.00 61.41 90 SER A O 1
ATOM 679 N N . VAL A 1 91 ? -1.357 -9.116 -19.192 1.00 69.12 91 VAL A N 1
ATOM 680 C CA . VAL A 1 91 ? -2.627 -9.810 -18.926 1.00 69.12 91 VAL A CA 1
ATOM 681 C C . VAL A 1 91 ? -2.776 -10.116 -17.437 1.00 69.12 91 VAL A C 1
ATOM 683 O O . VAL A 1 91 ? -3.799 -9.773 -16.846 1.00 69.12 91 VAL A O 1
ATOM 686 N N . LEU A 1 92 ? -1.741 -10.678 -16.798 1.00 66.88 92 LEU A N 1
ATOM 687 C CA . LEU A 1 92 ? -1.777 -10.933 -15.353 1.00 66.88 92 LEU A CA 1
ATOM 688 C C . LEU A 1 92 ? -1.911 -9.636 -14.552 1.00 66.88 92 LEU A C 1
ATOM 690 O O . LEU A 1 92 ? -2.667 -9.595 -13.584 1.00 66.88 92 LEU A O 1
ATOM 694 N N . ALA A 1 93 ? -1.224 -8.571 -14.969 1.00 69.75 93 ALA A N 1
ATOM 695 C CA . ALA A 1 93 ? -1.310 -7.281 -14.297 1.00 69.75 93 ALA A CA 1
ATOM 696 C C . ALA A 1 93 ? -2.740 -6.720 -14.316 1.00 69.75 93 ALA A C 1
ATOM 698 O O . ALA A 1 93 ? -3.222 -6.267 -13.284 1.00 69.75 93 ALA A O 1
ATOM 699 N N . VAL A 1 94 ? -3.442 -6.792 -15.453 1.00 72.56 94 VAL A N 1
ATOM 700 C CA . VAL A 1 94 ? -4.827 -6.303 -15.569 1.00 72.56 94 VAL A CA 1
ATOM 701 C C . VAL A 1 94 ? -5.793 -7.138 -14.729 1.00 72.56 94 VAL A C 1
ATOM 703 O O . VAL A 1 94 ? -6.655 -6.570 -14.064 1.00 72.56 94 VAL A O 1
ATOM 706 N N . VAL A 1 95 ? -5.635 -8.464 -14.704 1.00 77.12 95 VAL A N 1
ATOM 707 C CA . VAL A 1 95 ? -6.494 -9.346 -13.896 1.00 77.12 95 VAL A CA 1
ATOM 708 C C . VAL A 1 95 ? -6.306 -9.076 -12.400 1.00 77.12 95 VAL A C 1
ATOM 710 O O . VAL A 1 95 ? -7.286 -8.869 -11.687 1.00 77.12 95 VAL A O 1
ATOM 713 N N . VAL A 1 96 ? -5.058 -9.009 -11.923 1.00 76.19 96 VAL A N 1
ATOM 714 C CA . VAL A 1 96 ? -4.748 -8.707 -10.513 1.00 76.19 96 VAL A CA 1
ATOM 715 C C . VAL A 1 96 ? -5.212 -7.298 -10.138 1.00 76.19 96 VAL A C 1
ATOM 717 O O . VAL A 1 96 ? -5.749 -7.094 -9.049 1.00 76.19 96 VAL A O 1
ATOM 720 N N . TRP A 1 97 ? -5.063 -6.337 -11.050 1.00 81.88 97 TRP A N 1
ATOM 721 C CA . TRP A 1 97 ? -5.552 -4.976 -10.869 1.00 81.88 97 TRP A CA 1
ATOM 722 C C . TRP A 1 97 ? -7.078 -4.936 -10.730 1.00 81.88 97 TRP A C 1
ATOM 724 O O . TRP A 1 97 ? -7.579 -4.339 -9.781 1.00 81.88 97 TRP A O 1
ATOM 734 N N . LEU A 1 98 ? -7.819 -5.617 -11.613 1.00 80.50 98 LEU A N 1
ATOM 735 C CA . LEU A 1 98 ? -9.285 -5.650 -11.588 1.00 80.50 98 LEU A CA 1
ATOM 736 C C . LEU A 1 98 ? -9.807 -6.276 -10.288 1.00 80.50 98 LEU A C 1
ATOM 738 O O . LEU A 1 98 ? -10.679 -5.707 -9.632 1.00 80.50 98 LEU A O 1
ATOM 742 N N . VAL A 1 99 ? -9.231 -7.410 -9.881 1.00 81.31 99 VAL A N 1
ATOM 743 C CA . VAL A 1 99 ? -9.565 -8.073 -8.610 1.00 81.31 99 VAL A CA 1
ATOM 744 C C . VAL A 1 99 ? -9.269 -7.150 -7.427 1.00 81.31 99 VAL A C 1
ATOM 746 O O . VAL A 1 99 ? -10.099 -7.014 -6.528 1.00 81.31 99 VAL A O 1
ATOM 749 N N . GLY A 1 100 ? -8.120 -6.470 -7.445 1.00 78.38 100 GLY A N 1
ATOM 750 C CA . GLY A 1 100 ? -7.746 -5.503 -6.418 1.00 78.38 100 GLY A CA 1
ATOM 751 C C . GLY A 1 100 ? -8.721 -4.328 -6.328 1.00 78.38 100 GLY A C 1
ATOM 752 O O . GLY A 1 100 ? -9.137 -3.970 -5.229 1.00 78.38 100 GLY A O 1
ATOM 753 N N . VAL A 1 101 ? -9.142 -3.764 -7.463 1.00 82.31 101 VAL A N 1
ATOM 754 C CA . VAL A 1 101 ? -10.115 -2.659 -7.526 1.00 82.31 101 VAL A CA 1
ATOM 755 C C . VAL A 1 101 ? -11.482 -3.085 -7.000 1.00 82.31 101 VAL A C 1
ATOM 757 O O . VAL A 1 101 ? -12.082 -2.354 -6.213 1.00 82.31 101 VAL A O 1
ATOM 760 N N . ILE A 1 102 ? -11.967 -4.268 -7.381 1.00 86.12 102 ILE A N 1
ATOM 761 C CA . ILE A 1 102 ? -13.244 -4.803 -6.888 1.00 86.12 102 ILE A CA 1
ATOM 762 C C . ILE A 1 102 ? -13.189 -4.983 -5.367 1.00 86.12 102 ILE A C 1
ATOM 764 O O . ILE A 1 102 ? -14.073 -4.506 -4.653 1.00 86.12 102 ILE A O 1
ATOM 768 N N . LEU A 1 103 ? -12.124 -5.613 -4.861 1.00 83.25 103 LEU A N 1
ATOM 769 C CA . LEU A 1 103 ? -11.930 -5.837 -3.430 1.00 83.25 103 LEU A CA 1
ATOM 770 C C . LEU A 1 103 ? -11.829 -4.516 -2.654 1.00 83.25 103 LEU A C 1
ATOM 772 O O . LEU A 1 103 ? -12.429 -4.371 -1.590 1.00 83.25 103 LEU A O 1
ATOM 776 N N . HIS A 1 104 ? -11.103 -3.539 -3.199 1.00 84.31 104 HIS A N 1
ATOM 777 C CA . HIS A 1 104 ? -10.964 -2.214 -2.607 1.00 84.31 104 HIS A CA 1
ATOM 778 C C . HIS A 1 104 ? -12.294 -1.458 -2.568 1.00 84.31 104 HIS A C 1
ATOM 780 O O . HIS A 1 104 ? -12.630 -0.890 -1.534 1.00 84.31 104 HIS A O 1
ATOM 786 N N . THR A 1 105 ? -13.078 -1.500 -3.649 1.00 82.62 105 THR A N 1
ATOM 787 C CA . THR A 1 105 ? -14.427 -0.917 -3.712 1.00 82.62 105 THR A CA 1
ATOM 788 C C . THR A 1 105 ? -15.353 -1.530 -2.662 1.00 82.62 105 THR A C 1
ATOM 790 O O . THR A 1 105 ? -16.029 -0.800 -1.941 1.00 82.62 105 THR A O 1
ATOM 793 N N . LEU A 1 106 ? -15.343 -2.857 -2.510 1.00 84.50 106 LEU A N 1
ATOM 794 C CA . LEU A 1 106 ? -16.099 -3.555 -1.464 1.00 84.50 106 LEU A CA 1
ATOM 795 C C . LEU A 1 106 ? -15.694 -3.093 -0.057 1.00 84.50 106 LEU A C 1
ATOM 797 O O . LEU A 1 106 ? -16.561 -2.776 0.759 1.00 84.50 106 LEU A O 1
ATOM 801 N N . LEU A 1 107 ? -14.388 -2.997 0.216 1.00 78.94 107 LEU A N 1
ATOM 802 C CA . LEU A 1 107 ? -13.872 -2.475 1.486 1.00 78.94 107 LEU A CA 1
ATOM 803 C C . LEU A 1 107 ? -14.272 -1.013 1.717 1.00 78.94 107 LEU A C 1
ATOM 805 O O . LEU A 1 107 ? -14.606 -0.648 2.841 1.00 78.94 107 LEU A O 1
ATOM 809 N N . MET A 1 108 ? -14.260 -0.192 0.665 1.00 81.25 108 MET A N 1
ATOM 810 C CA . MET A 1 108 ? -14.677 1.211 0.694 1.00 81.25 108 MET A CA 1
ATOM 811 C C . MET A 1 108 ? -16.145 1.356 1.095 1.00 81.25 108 MET A C 1
ATOM 813 O O . MET A 1 108 ? -16.479 2.154 1.971 1.00 81.25 108 MET A O 1
ATOM 817 N N . ILE A 1 109 ? -17.021 0.563 0.474 1.00 82.56 109 ILE A N 1
ATOM 818 C CA . ILE A 1 109 ? -18.457 0.558 0.767 1.00 82.56 109 ILE A CA 1
ATOM 819 C C . ILE A 1 109 ? -18.691 0.085 2.202 1.00 82.56 109 ILE A C 1
ATOM 821 O O . ILE A 1 109 ? -19.429 0.729 2.944 1.00 82.56 109 ILE A O 1
ATOM 825 N N . TRP A 1 110 ? -18.020 -0.987 2.630 1.00 80.94 110 TRP A N 1
ATOM 826 C CA . TRP A 1 110 ? -18.118 -1.484 4.003 1.00 80.94 110 TRP A CA 1
ATOM 827 C C . TRP A 1 110 ? -17.632 -0.454 5.031 1.00 80.94 110 TRP A C 1
ATOM 829 O O . TRP A 1 110 ? -18.300 -0.224 6.038 1.00 80.94 110 TRP A O 1
ATOM 839 N N . PHE A 1 111 ? -16.504 0.209 4.760 1.00 77.62 111 PHE A N 1
ATOM 840 C CA . PHE A 1 111 ? -15.985 1.294 5.589 1.00 77.62 111 PHE A CA 1
ATOM 841 C C . PHE A 1 111 ? -16.984 2.449 5.670 1.00 77.62 111 PHE A C 1
ATOM 843 O O . PHE A 1 111 ? -17.304 2.896 6.769 1.00 77.62 111 PHE A O 1
ATOM 850 N N . SER A 1 112 ? -17.532 2.882 4.532 1.00 75.31 112 SER A N 1
ATOM 851 C CA . SER A 1 112 ? -18.558 3.923 4.495 1.00 75.31 112 SER A CA 1
ATOM 852 C C . SER A 1 112 ? -19.781 3.540 5.320 1.00 75.31 112 SER A C 1
ATOM 854 O O . SER A 1 112 ? -20.174 4.283 6.209 1.00 75.31 112 SER A O 1
ATOM 856 N N . LEU A 1 113 ? -20.353 2.357 5.101 1.00 76.12 113 LEU A N 1
ATOM 857 C CA . LEU A 1 113 ? -21.550 1.919 5.818 1.00 76.12 113 LEU A CA 1
ATOM 858 C C . LEU A 1 113 ? -21.312 1.712 7.315 1.00 76.12 113 LEU A C 1
ATOM 860 O O . LEU A 1 113 ? -22.233 1.902 8.100 1.00 76.12 113 LEU A O 1
ATOM 864 N N . LYS A 1 114 ? -20.100 1.335 7.735 1.00 72.19 114 LYS A N 1
ATOM 865 C CA . LYS A 1 114 ? -19.788 1.134 9.154 1.00 72.19 114 LYS A CA 1
ATOM 866 C C . LYS A 1 114 ? -19.440 2.435 9.882 1.00 72.19 114 LYS A C 1
ATOM 868 O O . LYS A 1 114 ? -19.777 2.574 11.056 1.00 72.19 114 LYS A O 1
ATOM 873 N N . PHE A 1 115 ? -18.787 3.382 9.209 1.00 67.81 115 PHE A N 1
ATOM 874 C CA . PHE A 1 115 ? -18.287 4.608 9.835 1.00 67.81 115 PHE A CA 1
ATOM 875 C C . PHE A 1 115 ? -19.123 5.864 9.564 1.00 67.81 115 PHE A C 1
ATOM 877 O O . PHE A 1 115 ? -19.180 6.711 10.454 1.00 67.81 115 PHE A O 1
ATOM 884 N N . LEU A 1 116 ? -19.811 6.001 8.419 1.00 65.56 116 LEU A N 1
ATOM 885 C CA . LEU A 1 116 ? -20.699 7.150 8.165 1.00 65.56 116 LEU A CA 1
ATOM 886 C C . LEU A 1 116 ? -21.884 7.250 9.139 1.00 65.56 116 LEU A C 1
ATOM 888 O O . LEU A 1 116 ? -22.120 8.353 9.624 1.00 65.56 116 LEU A O 1
ATOM 892 N N . PRO A 1 117 ? -22.6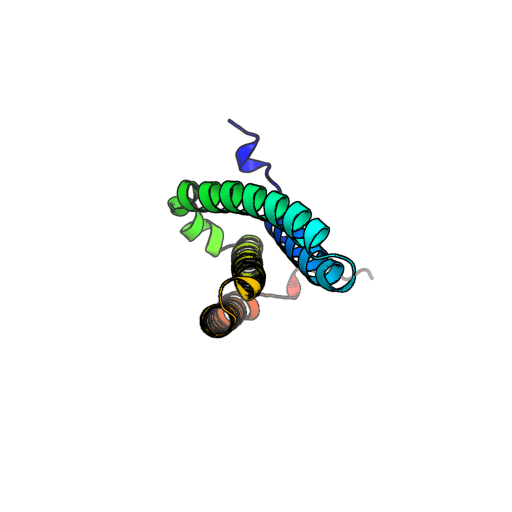37 6.182 9.472 1.00 59.78 117 PRO A N 1
ATOM 893 C CA . PRO A 1 117 ? -23.790 6.334 10.363 1.00 59.78 117 PRO A CA 1
ATOM 894 C C . PRO A 1 117 ? -23.403 6.684 11.809 1.00 59.78 117 PRO A C 1
ATOM 896 O O . PRO A 1 117 ? -24.227 7.222 12.541 1.00 59.78 117 PRO A O 1
ATOM 899 N N . ASN A 1 118 ? -22.149 6.442 12.214 1.00 52.50 118 ASN A N 1
ATOM 900 C CA . ASN A 1 118 ? -21.602 6.868 13.508 1.00 52.50 118 ASN A CA 1
ATOM 901 C C . ASN A 1 118 ? -20.850 8.215 13.429 1.00 52.50 118 ASN A C 1
ATOM 903 O O . ASN A 1 118 ? -20.323 8.702 14.433 1.00 52.50 118 ASN A O 1
ATOM 907 N N . PHE A 1 119 ? -20.801 8.841 12.247 1.00 51.56 119 PHE A N 1
ATOM 908 C CA . PHE A 1 119 ? -20.193 10.150 12.025 1.00 51.56 119 PHE A CA 1
ATOM 909 C C . PHE A 1 119 ? -21.158 11.250 12.489 1.00 51.56 119 PHE A C 1
ATOM 911 O O . PHE A 1 119 ? -21.771 11.972 11.706 1.00 51.56 119 PHE A O 1
ATOM 918 N N . SER A 1 120 ? -21.340 11.355 13.806 1.00 45.97 120 SER A N 1
ATOM 919 C CA . SER A 1 120 ? -22.127 12.428 14.405 1.00 45.97 120 SER A CA 1
ATOM 920 C C . SER A 1 120 ? -21.354 13.746 14.285 1.00 45.97 120 SER A C 1
ATOM 922 O O . SER A 1 120 ? -20.454 14.044 15.071 1.00 45.97 120 SER A O 1
ATOM 924 N N . ILE A 1 121 ? -21.731 14.557 13.294 1.00 53.06 121 ILE A N 1
ATOM 925 C CA . ILE A 1 121 ? -21.227 15.921 13.025 1.00 53.06 121 ILE A CA 1
ATOM 926 C C . ILE A 1 121 ? -21.372 16.846 14.257 1.00 53.06 121 ILE A C 1
ATOM 928 O O . ILE A 1 121 ? -20.719 17.884 14.356 1.00 53.06 121 ILE A O 1
ATOM 932 N N . LYS A 1 122 ? -22.159 16.442 15.264 1.00 46.69 122 LYS A N 1
ATOM 933 C CA . LYS A 1 122 ? -22.410 17.198 16.498 1.00 46.69 122 LYS A CA 1
ATOM 934 C C . LYS A 1 122 ? -21.184 17.480 17.374 1.00 46.69 122 LYS A C 1
ATOM 936 O O . LYS A 1 122 ? -21.319 18.261 18.307 1.00 46.69 122 LYS A O 1
ATOM 941 N N . LYS A 1 123 ? -20.010 16.890 17.113 1.00 47.59 123 LYS A N 1
ATOM 942 C CA . LYS A 1 123 ? -18.810 17.102 17.948 1.00 47.59 123 LYS A CA 1
ATOM 943 C C . LYS A 1 123 ? -17.817 18.152 17.428 1.00 47.59 123 LYS A C 1
ATOM 945 O O . LYS A 1 123 ? -16.849 18.432 18.125 1.00 47.59 123 LYS A O 1
ATOM 950 N N . TYR A 1 124 ? -18.049 18.741 16.251 1.00 49.59 124 TYR A N 1
ATOM 951 C CA . TYR A 1 124 ? -17.149 19.756 15.669 1.00 49.59 124 TYR A CA 1
ATOM 952 C C . TYR A 1 124 ? -17.798 21.130 15.459 1.00 49.59 124 TYR A C 1
ATOM 954 O O . TYR A 1 124 ? -17.093 22.092 15.174 1.00 49.59 124 TYR A O 1
ATOM 962 N N . PHE A 1 125 ? -19.110 21.255 15.671 1.00 45.44 125 PHE A N 1
ATOM 963 C CA . PHE A 1 125 ? -19.766 22.554 15.815 1.00 45.44 125 PHE A CA 1
ATOM 964 C C . PHE A 1 125 ? -19.661 23.013 17.274 1.00 45.44 125 PHE A C 1
ATOM 966 O O . PHE A 1 125 ? -20.637 23.020 18.022 1.00 45.44 125 PHE A O 1
ATOM 973 N N . HIS A 1 126 ? -18.459 23.406 17.697 1.00 47.69 126 HIS A N 1
ATOM 974 C CA . HIS A 1 126 ? -18.405 24.466 18.694 1.00 47.69 126 HIS A CA 1
ATOM 975 C C . HIS A 1 126 ? -18.858 25.727 17.963 1.00 47.69 126 HIS A C 1
ATOM 977 O O . HIS A 1 126 ? -18.125 26.263 17.136 1.00 47.69 126 HIS A O 1
ATOM 983 N N . LEU A 1 127 ? -20.115 26.115 18.206 1.00 48.88 127 LEU A N 1
ATOM 984 C CA . LEU A 1 127 ? -20.629 27.453 17.944 1.00 48.88 127 LEU A CA 1
ATOM 985 C C . LEU A 1 127 ? -19.618 28.453 18.530 1.00 48.88 127 LEU A C 1
ATOM 987 O O . LEU A 1 127 ? -19.616 28.706 19.732 1.00 48.88 127 LEU A O 1
ATOM 991 N N . GLY A 1 128 ? -18.733 28.971 17.683 1.00 47.28 128 GLY A N 1
ATOM 992 C CA . GLY A 1 128 ? -18.090 30.259 17.890 1.00 47.28 128 GLY A CA 1
ATOM 993 C C . GLY A 1 128 ? -19.095 31.323 17.482 1.00 47.28 128 GLY A C 1
ATOM 994 O O . GLY A 1 128 ? -19.067 31.792 16.346 1.00 47.28 128 GLY A O 1
ATOM 995 N N . ILE A 1 129 ? -20.051 31.567 18.380 1.00 44.78 129 ILE A N 1
ATOM 996 C CA . ILE A 1 129 ? -20.660 32.890 18.559 1.00 44.78 129 ILE A CA 1
ATOM 997 C C . ILE A 1 129 ? -19.584 33.828 19.096 1.00 44.78 129 ILE A C 1
ATOM 999 O O . ILE A 1 129 ? -18.766 33.347 19.916 1.00 44.78 129 ILE A O 1
#

Radius of gyration: 17.45 Å; chains: 1; bounding box: 39×44×42 Å

Foldseek 3Di:
DCVLVVPDLCLLVVLLVLLVVLVVCVVVDPVSSCVSPVVSVVSLVVVVVSCVVCVVVVVVVVLPLSVLVSVLSNLSSQLSVLVVCCVVPVVSSVVSNVVSVVVSVVSVVVSCVSVVVVPPPVPPPPPPD

pLDDT: mean 70.6, std 12.97, range [37.91, 86.12]